Protein AF-A0A453SET1-F1 (afdb_monomer_lite)

Organism: Aegilops tauschii subsp. strangulata (NCBI:txid200361)

Radius of gyration: 22.11 Å; chains: 1; bounding box: 52×30×49 Å

Foldseek 3Di:
DAPDPVRVVVVVVVVQVVCCVPPNDDDDPVVVVVCVQVVDPVSVVVVVVVVVVVQVVQLVVLVVVQVVCVVVVPPDHSVQSNVDDDNKGARCDALVRQVCCCPPVVDHDPSRRIDD

Secondary structure (DSSP, 8-state):
--SSHHHHHHHHHHHHHHHHHHHSS--HHHHHHHHHHHHSHHHHHHHHHHHHHHHHHHHHHHHHHHHHHHHTT--S--HHHHH--SS-EE----HHHHHHHHHHH-----TTSEE-

pLDDT: mean 95.2, std 3.94, range [64.88, 98.62]

Structure (mmCIF, N/CA/C/O backbone):
data_AF-A0A453SET1-F1
#
_entry.id   AF-A0A453SET1-F1
#
loop_
_atom_site.group_PDB
_atom_site.id
_atom_site.type_symbol
_atom_site.label_atom_id
_atom_site.label_alt_id
_atom_site.label_comp_id
_atom_site.label_asym_id
_atom_site.label_entity_id
_atom_site.label_seq_id
_atom_site.pdbx_PDB_ins_code
_atom_site.Cartn_x
_atom_site.Cartn_y
_atom_site.Cartn_z
_atom_site.occupancy
_atom_site.B_iso_or_equiv
_atom_site.auth_seq_id
_atom_site.auth_comp_id
_atom_site.auth_asym_id
_atom_site.auth_atom_id
_atom_site.pdbx_PDB_model_num
ATOM 1 N N . LEU A 1 1 ? 14.044 14.783 -14.503 1.00 64.88 1 LEU A N 1
ATOM 2 C CA . LEU A 1 1 ? 15.129 14.021 -13.832 1.00 64.88 1 LEU A CA 1
ATOM 3 C C . LEU A 1 1 ? 16.405 14.044 -14.676 1.00 64.88 1 LEU A C 1
ATOM 5 O O . LEU A 1 1 ? 17.475 14.115 -14.095 1.00 64.88 1 LEU A O 1
ATOM 9 N N . CYS A 1 2 ? 16.298 14.028 -16.010 1.00 88.12 2 CYS A N 1
ATOM 10 C CA . CYS A 1 2 ? 17.379 14.408 -16.925 1.00 88.12 2 CYS A CA 1
ATOM 11 C C . CYS A 1 2 ? 16.840 15.466 -17.898 1.00 88.12 2 CYS A C 1
ATOM 13 O O . CYS A 1 2 ? 15.654 15.397 -18.236 1.00 88.12 2 CYS A O 1
ATOM 15 N N . ASP A 1 3 ? 17.685 16.413 -18.292 1.00 91.25 3 ASP A N 1
ATOM 16 C CA . ASP A 1 3 ? 17.333 17.574 -19.117 1.00 91.25 3 ASP A CA 1
ATOM 17 C C . ASP A 1 3 ? 17.493 17.280 -20.619 1.00 91.25 3 ASP A C 1
ATOM 19 O O . ASP A 1 3 ? 16.799 17.875 -21.441 1.00 91.25 3 ASP A O 1
ATOM 23 N N . ASP A 1 4 ? 18.334 16.301 -20.977 1.00 94.12 4 ASP A N 1
ATOM 24 C CA . ASP A 1 4 ? 18.525 15.829 -22.351 1.00 94.12 4 ASP A CA 1
ATOM 25 C C . ASP A 1 4 ? 18.890 14.327 -22.438 1.00 94.12 4 ASP A C 1
ATOM 27 O O . ASP A 1 4 ? 19.072 13.625 -21.433 1.00 94.12 4 ASP A O 1
ATOM 31 N N . GLU A 1 5 ? 18.963 13.813 -23.670 1.00 93.62 5 GLU A N 1
ATOM 32 C CA . GLU A 1 5 ? 19.273 12.409 -23.969 1.00 93.62 5 GLU A CA 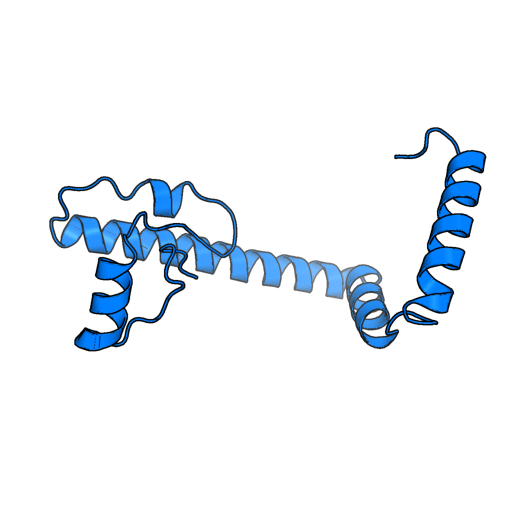1
ATOM 33 C C . GLU A 1 5 ? 20.703 12.013 -23.564 1.00 93.62 5 GLU A C 1
ATOM 35 O O . GLU A 1 5 ? 20.920 10.901 -23.076 1.00 93.62 5 GLU A O 1
ATOM 40 N N . ILE A 1 6 ? 21.673 12.925 -23.696 1.00 94.75 6 ILE A N 1
ATOM 41 C CA . ILE A 1 6 ? 23.075 12.684 -23.324 1.00 94.75 6 ILE A CA 1
ATOM 42 C C . ILE A 1 6 ? 23.153 12.442 -21.818 1.00 94.75 6 ILE A C 1
ATOM 44 O O . ILE A 1 6 ? 23.751 1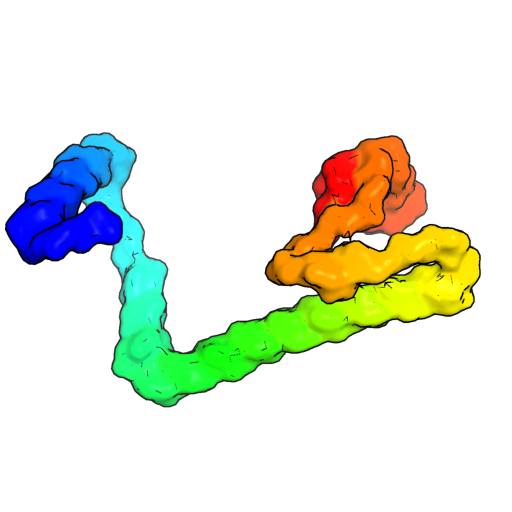1.463 -21.356 1.00 94.75 6 ILE A O 1
ATOM 48 N N . GLN A 1 7 ? 22.481 13.291 -21.047 1.00 94.50 7 GLN A N 1
ATOM 49 C CA . GLN A 1 7 ? 22.385 13.163 -19.605 1.00 94.50 7 GLN A CA 1
ATOM 50 C C . GLN A 1 7 ? 21.648 11.878 -19.205 1.00 94.50 7 GLN A C 1
ATOM 52 O O . GLN A 1 7 ? 22.084 11.194 -18.278 1.00 94.50 7 GLN A O 1
ATOM 57 N N . ALA A 1 8 ? 20.583 11.491 -19.913 1.00 95.75 8 ALA A N 1
ATOM 58 C CA . ALA A 1 8 ? 19.866 10.243 -19.640 1.00 95.75 8 ALA A CA 1
ATOM 59 C C . ALA A 1 8 ? 20.747 8.997 -19.850 1.00 95.75 8 ALA A C 1
ATOM 61 O O . ALA A 1 8 ? 20.748 8.087 -19.013 1.00 95.75 8 ALA A O 1
ATOM 62 N N . VAL A 1 9 ? 21.539 8.959 -20.928 1.00 95.81 9 VAL A N 1
ATOM 63 C CA . VAL A 1 9 ? 22.496 7.872 -21.195 1.00 95.81 9 VAL A CA 1
ATOM 64 C C . VAL A 1 9 ? 23.581 7.824 -20.118 1.00 95.81 9 VAL A C 1
ATOM 66 O O . VAL A 1 9 ? 23.874 6.745 -19.591 1.00 95.81 9 VAL A O 1
ATOM 69 N N . ALA A 1 10 ? 24.134 8.980 -19.740 1.00 94.75 10 ALA A N 1
ATOM 70 C CA . ALA A 1 10 ? 25.152 9.071 -18.697 1.00 94.75 10 ALA A CA 1
ATOM 71 C C . ALA A 1 10 ? 24.628 8.550 -17.347 1.00 94.75 10 ALA A C 1
ATOM 73 O O . ALA A 1 10 ? 25.256 7.686 -16.730 1.00 94.75 10 ALA A O 1
ATOM 74 N N . VAL A 1 11 ? 23.441 8.998 -16.921 1.00 95.94 11 VAL A N 1
ATOM 75 C CA . VAL A 1 11 ? 22.799 8.545 -15.677 1.00 95.94 11 VAL A CA 1
ATOM 76 C C . VAL A 1 11 ? 22.506 7.044 -15.721 1.00 95.94 11 VAL A C 1
ATOM 78 O O . VAL A 1 11 ? 22.796 6.334 -14.757 1.00 95.94 11 VAL A O 1
ATOM 81 N N . LYS A 1 12 ? 22.000 6.520 -16.846 1.00 94.62 12 LYS A N 1
ATOM 82 C CA . LYS A 1 12 ? 21.737 5.082 -17.010 1.00 94.62 12 LYS A CA 1
ATOM 83 C C . LYS A 1 12 ? 23.004 4.242 -16.829 1.00 94.62 12 LYS A C 1
ATOM 85 O O . LYS A 1 12 ? 22.953 3.232 -16.129 1.00 94.62 12 LYS A O 1
ATOM 90 N N . SER A 1 13 ? 24.130 4.664 -17.409 1.00 95.38 13 SER A N 1
ATOM 91 C CA . SER A 1 13 ? 25.416 3.974 -17.242 1.00 95.38 13 SER A CA 1
ATOM 92 C C . SER A 1 13 ? 25.840 3.923 -15.773 1.00 95.38 13 SER A C 1
ATOM 94 O O . SER A 1 13 ? 26.234 2.866 -15.283 1.00 95.38 13 SER A O 1
ATOM 96 N N . GLN A 1 14 ? 25.721 5.038 -15.046 1.00 96.38 14 GLN A N 1
ATOM 97 C CA . GLN A 1 14 ? 26.068 5.086 -13.621 1.00 96.38 14 GLN A CA 1
ATOM 98 C C . GLN A 1 14 ? 25.176 4.155 -12.786 1.00 96.38 14 GLN A C 1
ATOM 100 O O . GLN A 1 14 ? 25.673 3.390 -11.962 1.00 96.38 14 GLN A O 1
ATOM 105 N N . LEU A 1 15 ? 23.867 4.128 -13.055 1.00 95.75 15 LEU A N 1
ATOM 106 C CA . LEU A 1 15 ? 22.944 3.207 -12.383 1.00 95.75 15 LEU A CA 1
ATOM 107 C C . LEU A 1 15 ? 23.294 1.735 -12.648 1.00 95.75 15 LEU A C 1
ATOM 109 O O . LEU A 1 15 ? 23.246 0.918 -11.728 1.00 95.75 15 LEU A O 1
ATOM 113 N N . GLN A 1 16 ? 23.685 1.388 -13.878 1.00 94.75 16 GLN A N 1
ATOM 114 C CA . GLN A 1 16 ? 24.123 0.031 -14.223 1.00 94.75 16 GLN A CA 1
ATOM 115 C C . GLN A 1 16 ? 25.428 -0.355 -13.513 1.00 94.75 16 GLN A C 1
ATOM 117 O O . GLN A 1 16 ? 25.544 -1.482 -13.025 1.00 94.75 16 GLN A O 1
ATOM 122 N N . GLN A 1 17 ? 26.384 0.574 -13.406 1.00 96.19 17 GLN A N 1
ATOM 123 C CA . GLN A 1 17 ? 27.632 0.357 -12.670 1.00 96.19 17 GLN A CA 1
ATOM 124 C C . GLN A 1 17 ? 27.392 0.126 -11.175 1.00 96.19 17 GLN A C 1
ATOM 126 O O . GLN A 1 17 ? 28.080 -0.703 -10.590 1.00 96.19 17 GLN A O 1
ATOM 131 N N . ILE A 1 18 ? 26.399 0.789 -10.573 1.00 96.88 18 ILE A N 1
ATOM 132 C CA . ILE A 1 18 ? 26.007 0.579 -9.169 1.00 96.88 18 ILE A CA 1
ATOM 133 C C . ILE A 1 18 ? 25.264 -0.756 -8.993 1.00 96.88 18 ILE A C 1
ATOM 135 O O . ILE A 1 18 ? 25.532 -1.503 -8.054 1.00 96.88 18 ILE A O 1
ATOM 139 N N . ALA A 1 19 ? 24.348 -1.099 -9.902 1.00 95.50 19 ALA A N 1
ATOM 140 C CA . ALA A 1 19 ? 23.577 -2.345 -9.851 1.00 95.50 19 ALA A CA 1
ATOM 141 C C . ALA A 1 19 ? 24.459 -3.605 -9.915 1.00 95.50 19 ALA A C 1
ATOM 143 O O . ALA A 1 19 ? 24.206 -4.590 -9.215 1.00 95.50 19 ALA A O 1
ATOM 144 N N . ARG A 1 20 ? 25.511 -3.565 -10.740 1.00 96.50 20 ARG A N 1
ATOM 145 C CA . ARG A 1 20 ? 26.374 -4.715 -11.029 1.00 96.50 20 ARG A CA 1
ATOM 146 C C . ARG A 1 20 ? 27.038 -5.334 -9.784 1.00 96.50 20 ARG A C 1
ATOM 148 O O . ARG A 1 20 ? 26.905 -6.546 -9.626 1.00 96.50 20 ARG A O 1
ATOM 155 N N . PRO A 1 21 ? 27.718 -4.584 -8.897 1.00 96.81 21 PRO A N 1
ATOM 156 C CA . PRO A 1 21 ? 28.276 -5.142 -7.668 1.00 96.81 21 PRO A CA 1
ATOM 157 C C . PRO A 1 21 ? 27.219 -5.433 -6.593 1.00 96.81 21 PRO A C 1
ATOM 159 O O . PRO A 1 21 ? 27.463 -6.283 -5.746 1.00 96.81 21 PRO A O 1
ATOM 162 N N . MET A 1 22 ? 26.057 -4.766 -6.606 1.00 96.88 22 MET A N 1
ATOM 163 C CA . MET A 1 22 ? 25.031 -4.971 -5.572 1.00 96.88 22 MET A CA 1
ATOM 164 C C . MET A 1 22 ? 24.248 -6.271 -5.757 1.00 96.88 22 MET A C 1
ATOM 166 O O . MET A 1 22 ? 24.002 -6.989 -4.793 1.00 96.88 22 MET A O 1
ATOM 170 N N . TYR A 1 23 ? 23.809 -6.552 -6.985 1.00 95.50 23 TYR A N 1
ATOM 171 C CA . TYR A 1 23 ? 22.946 -7.704 -7.267 1.00 95.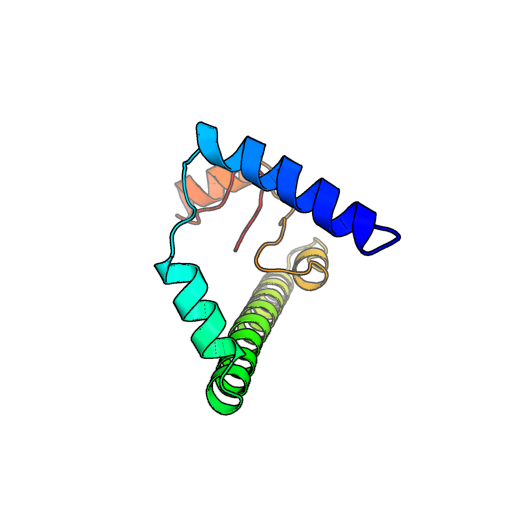50 23 TYR A CA 1
ATOM 172 C C . TYR A 1 23 ? 23.162 -8.312 -8.657 1.00 95.50 23 TYR A C 1
ATOM 174 O O . TYR A 1 23 ? 22.413 -9.196 -9.064 1.00 95.50 23 TYR A O 1
ATOM 182 N N . SER A 1 24 ? 24.196 -7.882 -9.388 1.00 94.06 24 SER A N 1
ATOM 183 C CA . SER A 1 24 ? 24.529 -8.324 -10.748 1.00 94.06 24 SER A CA 1
ATOM 184 C C . SER A 1 24 ? 23.463 -7.994 -11.794 1.00 94.06 24 SER A C 1
ATOM 186 O O . SER A 1 24 ? 23.676 -7.090 -12.602 1.00 94.06 24 SER A O 1
ATOM 188 N N . ASN A 1 25 ? 22.328 -8.695 -11.785 1.00 91.31 25 ASN A N 1
ATOM 189 C CA . ASN A 1 25 ? 21.206 -8.480 -12.694 1.00 91.31 25 ASN A CA 1
ATOM 190 C C . ASN A 1 25 ? 19.882 -8.533 -11.917 1.00 91.31 25 ASN A C 1
ATOM 192 O O . ASN A 1 25 ? 19.750 -9.337 -10.992 1.00 91.31 25 ASN A O 1
ATOM 196 N N . PRO A 1 26 ? 18.887 -7.711 -12.283 1.00 93.56 26 PRO A N 1
ATOM 197 C CA . PRO A 1 26 ? 17.590 -7.731 -11.619 1.00 93.56 26 PRO A CA 1
ATOM 198 C C . PRO A 1 26 ? 16.803 -9.021 -11.936 1.00 93.56 26 PRO A C 1
ATOM 200 O O . PRO A 1 26 ? 17.000 -9.619 -12.998 1.00 93.56 26 PRO A O 1
ATOM 203 N N . PRO A 1 27 ? 15.863 -9.440 -11.065 1.00 94.88 27 PRO A N 1
ATOM 204 C CA . PRO A 1 27 ? 14.968 -10.562 -11.342 1.00 94.88 27 PRO A CA 1
ATOM 205 C C . PRO A 1 27 ? 14.117 -10.335 -12.602 1.00 94.88 27 PRO A C 1
ATOM 207 O O . PRO A 1 27 ? 13.391 -9.348 -12.708 1.00 94.88 27 PRO A O 1
ATOM 210 N N . LEU A 1 28 ? 14.164 -11.282 -13.544 1.00 95.50 28 LEU A N 1
ATOM 211 C CA . LEU A 1 28 ? 13.502 -11.152 -14.848 1.00 95.50 28 LEU A CA 1
ATOM 212 C C . LEU A 1 28 ? 11.982 -11.363 -14.783 1.00 95.50 28 LEU A C 1
ATOM 214 O O . LEU A 1 28 ? 11.219 -10.654 -15.433 1.00 95.50 28 LEU A O 1
ATOM 218 N N . HIS A 1 29 ? 11.532 -12.352 -14.011 1.00 97.50 29 HIS A N 1
ATOM 219 C CA . HIS A 1 29 ? 10.166 -12.866 -14.124 1.00 97.50 29 HIS A CA 1
ATOM 220 C C . HIS A 1 29 ? 9.090 -11.814 -13.808 1.00 97.50 29 HIS A C 1
ATOM 222 O O . HIS A 1 29 ? 8.128 -11.672 -14.557 1.00 97.50 29 HIS A O 1
ATOM 228 N N . GLY A 1 30 ? 9.282 -11.012 -12.754 1.00 97.31 30 GLY A N 1
ATOM 229 C CA . GLY A 1 30 ? 8.345 -9.938 -12.407 1.00 97.31 30 GLY A CA 1
ATOM 230 C C . GLY A 1 30 ? 8.245 -8.862 -13.494 1.00 97.31 30 GLY A C 1
ATOM 231 O O . GLY A 1 30 ? 7.147 -8.416 -13.820 1.00 97.31 30 GLY A O 1
ATOM 232 N N . ALA A 1 31 ? 9.375 -8.498 -14.110 1.00 97.12 31 ALA A N 1
ATOM 233 C CA . ALA A 1 31 ? 9.395 -7.549 -15.220 1.00 97.12 31 ALA A CA 1
ATOM 234 C C . ALA A 1 31 ? 8.653 -8.095 -16.450 1.00 97.12 31 ALA A C 1
ATOM 236 O O . ALA A 1 31 ? 7.916 -7.351 -17.096 1.00 97.12 31 ALA A O 1
ATOM 237 N N . LEU A 1 32 ? 8.783 -9.395 -16.738 1.00 97.94 32 LEU A N 1
ATOM 238 C CA . LEU A 1 32 ? 8.048 -10.044 -17.826 1.00 97.94 32 LEU A CA 1
ATOM 239 C C . LEU A 1 32 ? 6.537 -10.067 -17.580 1.00 97.94 32 LEU A C 1
ATOM 241 O O . LEU A 1 32 ? 5.783 -9.779 -18.507 1.00 97.94 32 LEU A O 1
ATOM 245 N N . ILE A 1 33 ? 6.085 -10.346 -16.352 1.00 98.25 33 ILE A N 1
ATOM 246 C CA . ILE A 1 33 ? 4.655 -10.296 -16.002 1.00 98.25 33 ILE A CA 1
ATOM 247 C C . ILE A 1 33 ? 4.100 -8.895 -16.272 1.00 98.25 33 ILE A C 1
ATOM 249 O O . ILE A 1 33 ? 3.109 -8.747 -16.986 1.00 98.25 33 ILE A O 1
ATOM 253 N N . VAL A 1 34 ? 4.769 -7.860 -15.755 1.00 98.06 34 VAL A N 1
ATOM 254 C CA . VAL A 1 34 ? 4.343 -6.467 -15.948 1.00 98.06 34 VAL A CA 1
ATOM 255 C C . VAL A 1 34 ? 4.358 -6.089 -17.430 1.00 98.06 34 VAL A C 1
ATOM 257 O O . VAL A 1 34 ? 3.383 -5.527 -17.920 1.00 98.06 34 VAL A O 1
ATOM 260 N N . SER A 1 35 ? 5.416 -6.438 -18.167 1.00 98.00 35 SER A N 1
ATOM 261 C CA . SER A 1 35 ? 5.508 -6.175 -19.609 1.00 98.00 35 SER A CA 1
ATOM 262 C C . SER A 1 35 ? 4.404 -6.877 -20.400 1.00 98.00 35 SER A C 1
ATOM 264 O O . SER A 1 35 ? 3.875 -6.292 -21.339 1.00 98.00 35 SER A O 1
ATOM 266 N N . THR A 1 36 ? 4.041 -8.105 -20.024 1.00 98.25 36 THR A N 1
ATOM 267 C CA . THR A 1 36 ? 2.973 -8.871 -20.684 1.00 98.25 36 THR A CA 1
ATOM 268 C C . THR A 1 36 ? 1.618 -8.212 -20.442 1.00 98.25 36 THR A C 1
ATOM 270 O O . THR A 1 36 ? 0.877 -7.960 -21.385 1.00 98.25 36 THR A O 1
ATOM 273 N N . ILE A 1 37 ? 1.321 -7.858 -19.187 1.00 98.44 37 ILE A N 1
ATOM 274 C CA . ILE A 1 37 ? 0.058 -7.208 -18.814 1.00 98.44 37 ILE A CA 1
ATOM 275 C C . ILE A 1 37 ? -0.074 -5.830 -19.466 1.00 98.44 37 ILE A C 1
ATOM 277 O O . ILE A 1 37 ? -1.139 -5.490 -19.965 1.00 98.44 37 ILE A O 1
ATOM 281 N N . LEU A 1 38 ? 0.984 -5.015 -19.447 1.00 98.00 38 LEU A N 1
ATOM 282 C CA . LEU A 1 38 ? 0.925 -3.639 -19.948 1.00 98.00 38 LEU A CA 1
ATOM 283 C C . LEU A 1 38 ? 1.082 -3.533 -21.471 1.00 98.00 38 LEU A C 1
ATOM 285 O O . LEU A 1 38 ? 0.653 -2.526 -22.038 1.00 98.00 38 LEU A O 1
ATOM 289 N N . GLY A 1 39 ? 1.704 -4.530 -22.108 1.00 98.06 39 GLY A N 1
ATOM 290 C CA . GLY A 1 39 ? 1.908 -4.597 -23.556 1.00 98.06 39 GLY A CA 1
ATOM 291 C C . GLY A 1 39 ? 0.685 -5.084 -24.336 1.00 98.06 39 GLY A C 1
ATOM 292 O O . GLY A 1 39 ? 0.534 -4.727 -25.501 1.00 98.06 39 GLY A O 1
ATOM 293 N N . ASP A 1 40 ? -0.206 -5.847 -23.701 1.00 98.44 40 ASP A N 1
ATOM 294 C CA . ASP A 1 40 ? -1.465 -6.298 -24.294 1.00 98.44 40 ASP A CA 1
ATOM 295 C C . ASP A 1 40 ? -2.633 -5.381 -23.856 1.00 98.44 40 ASP A C 1
ATOM 297 O O . ASP A 1 40 ? -2.900 -5.250 -22.656 1.00 98.44 40 ASP A O 1
ATOM 301 N N . PRO A 1 41 ? -3.366 -4.736 -24.790 1.00 98.38 41 PRO A N 1
ATOM 302 C CA . PRO A 1 41 ? -4.467 -3.833 -24.445 1.00 98.38 41 PRO A CA 1
ATOM 303 C C . PRO A 1 41 ? -5.606 -4.480 -23.641 1.00 98.38 41 PRO A C 1
ATOM 305 O O . PRO A 1 41 ? -6.191 -3.822 -22.775 1.00 98.38 41 PRO A O 1
ATOM 308 N N . ALA A 1 42 ? -5.927 -5.750 -23.903 1.00 98.44 42 ALA A N 1
ATOM 309 C CA . ALA A 1 42 ? -6.986 -6.468 -23.204 1.00 98.44 42 ALA A CA 1
ATOM 310 C C . ALA A 1 42 ? -6.555 -6.815 -21.771 1.00 98.44 42 ALA A C 1
ATOM 312 O O . ALA A 1 42 ? -7.307 -6.552 -20.827 1.00 98.44 42 ALA A O 1
ATOM 313 N N . LEU A 1 43 ? -5.326 -7.313 -21.587 1.00 98.56 43 LEU A N 1
ATOM 314 C CA . LEU A 1 43 ? -4.773 -7.590 -20.255 1.00 98.56 43 LEU A CA 1
ATOM 315 C C . LEU A 1 43 ? -4.623 -6.313 -19.428 1.00 98.56 43 LEU A C 1
ATOM 317 O O . LEU A 1 43 ? -4.992 -6.294 -18.253 1.00 98.56 43 LEU A O 1
ATOM 321 N N . LYS A 1 44 ? -4.160 -5.220 -20.039 1.00 98.62 44 LYS A N 1
ATOM 322 C CA . LYS A 1 44 ? -4.054 -3.920 -19.371 1.00 98.62 44 LYS A CA 1
ATOM 323 C C . LYS A 1 44 ? -5.416 -3.422 -18.898 1.00 98.62 44 LYS A C 1
ATOM 325 O O . LYS A 1 44 ? -5.535 -2.945 -17.769 1.00 98.62 44 LYS A O 1
ATOM 330 N N . SER A 1 45 ? -6.446 -3.534 -19.740 1.00 98.56 45 SER A N 1
ATOM 331 C CA . SER A 1 45 ? -7.810 -3.141 -19.373 1.00 98.56 45 SER A CA 1
ATOM 332 C C . SER A 1 45 ? -8.353 -3.981 -18.216 1.00 98.56 45 SER A C 1
ATOM 334 O O . SER A 1 45 ? -8.987 -3.437 -17.310 1.00 98.56 45 SER A O 1
ATOM 336 N N . LEU A 1 46 ? -8.103 -5.294 -18.226 1.00 98.50 46 LEU A N 1
ATOM 337 C CA . LEU A 1 46 ? -8.488 -6.185 -17.133 1.00 98.50 46 LEU A CA 1
ATOM 338 C C . LEU A 1 46 ? -7.775 -5.800 -15.831 1.00 98.50 46 LEU A C 1
ATOM 340 O O . LEU A 1 46 ? -8.434 -5.583 -14.816 1.00 98.50 46 LEU A O 1
ATOM 344 N N . TRP A 1 47 ? -6.456 -5.617 -15.880 1.00 98.50 47 TRP A N 1
ATOM 345 C CA . TRP A 1 47 ? -5.653 -5.224 -14.724 1.00 98.50 47 TRP A CA 1
ATOM 346 C C . TRP A 1 47 ? -6.124 -3.898 -14.112 1.00 98.50 47 TRP A C 1
ATOM 348 O O . TRP A 1 47 ? -6.303 -3.805 -12.899 1.00 98.50 47 TRP A O 1
ATOM 358 N N . LEU A 1 48 ? -6.412 -2.879 -14.931 1.00 98.38 48 LEU A N 1
ATOM 359 C CA . LEU A 1 48 ? -6.947 -1.601 -14.443 1.00 98.38 48 LEU A CA 1
ATOM 360 C C . LEU A 1 48 ? -8.303 -1.768 -13.744 1.00 98.38 48 LEU A C 1
ATOM 362 O O . LEU A 1 48 ? -8.545 -1.142 -12.708 1.00 98.38 48 LEU A O 1
ATOM 366 N N . LYS A 1 49 ? -9.180 -2.627 -14.278 1.00 98.56 49 LYS A N 1
ATOM 367 C CA . LYS A 1 49 ? -10.471 -2.947 -13.655 1.00 98.56 49 LYS A CA 1
ATOM 368 C C . LYS A 1 49 ? -10.282 -3.631 -12.300 1.00 98.56 49 LYS A C 1
ATOM 370 O O . LYS A 1 49 ? -10.961 -3.269 -11.342 1.00 98.56 49 LYS A O 1
ATOM 375 N N . GLU A 1 50 ? -9.363 -4.585 -12.201 1.00 98.31 50 GLU A N 1
ATOM 376 C CA . GLU A 1 50 ? -9.068 -5.294 -10.950 1.00 98.31 50 GLU A CA 1
ATOM 377 C C . GLU A 1 50 ? -8.454 -4.367 -9.897 1.00 98.31 50 GLU A C 1
ATOM 379 O O . GLU A 1 50 ? -8.894 -4.362 -8.745 1.00 98.31 50 GLU A O 1
ATOM 384 N N . VAL A 1 51 ? -7.499 -3.517 -10.293 1.00 97.88 51 VAL A N 1
ATOM 385 C CA . VAL A 1 51 ? -6.908 -2.497 -9.413 1.00 97.88 51 VAL A CA 1
ATOM 386 C C . VAL A 1 51 ? -7.979 -1.542 -8.895 1.00 97.88 51 VAL A C 1
ATOM 388 O O . VAL A 1 51 ? -8.024 -1.268 -7.693 1.00 97.88 51 VAL A O 1
ATOM 391 N N . LYS A 1 52 ? -8.889 -1.089 -9.767 1.00 97.69 52 LYS A N 1
ATOM 392 C CA . LYS A 1 52 ? -10.029 -0.268 -9.355 1.00 97.69 52 LYS A CA 1
ATOM 393 C C . LYS A 1 52 ? -10.938 -1.010 -8.373 1.00 97.69 52 LYS A C 1
ATOM 395 O O . LYS A 1 52 ? -11.285 -0.444 -7.343 1.00 97.69 52 LYS A O 1
ATOM 400 N N . GLY A 1 53 ? -11.268 -2.274 -8.635 1.00 98.19 53 GLY A N 1
ATOM 401 C CA . GLY A 1 53 ? -12.080 -3.087 -7.726 1.00 98.19 53 GLY A CA 1
ATOM 402 C C . GLY A 1 53 ? -11.449 -3.240 -6.337 1.00 98.19 53 GLY A C 1
ATOM 403 O O . GLY A 1 53 ? -12.135 -3.117 -5.321 1.00 98.19 53 GLY A O 1
ATOM 404 N N . MET A 1 54 ? -10.128 -3.438 -6.269 1.00 97.69 54 MET A N 1
ATOM 405 C CA . MET A 1 54 ? -9.400 -3.471 -4.997 1.00 97.69 54 MET A CA 1
ATOM 406 C C . MET A 1 54 ? -9.458 -2.126 -4.260 1.00 97.69 54 MET A C 1
ATOM 408 O O . MET A 1 54 ? -9.676 -2.113 -3.047 1.00 97.69 54 MET A O 1
ATOM 412 N N . ALA A 1 55 ? -9.293 -1.010 -4.977 1.00 96.50 55 ALA A N 1
ATOM 413 C CA . ALA A 1 55 ? -9.372 0.332 -4.403 1.00 96.50 55 ALA A CA 1
ATOM 414 C C . ALA A 1 55 ? -10.783 0.656 -3.885 1.00 96.50 55 ALA A C 1
ATOM 416 O O . ALA A 1 55 ? -10.933 1.086 -2.741 1.00 96.50 55 ALA A O 1
ATOM 417 N N . ASP A 1 56 ? -11.816 0.372 -4.680 1.00 96.88 56 ASP A N 1
ATOM 418 C CA . ASP A 1 56 ? -13.216 0.605 -4.317 1.00 96.88 56 ASP A CA 1
ATOM 419 C C . ASP A 1 56 ? -13.602 -0.221 -3.070 1.00 96.88 56 ASP A C 1
ATOM 421 O O . ASP A 1 56 ? -14.274 0.286 -2.168 1.00 96.88 56 ASP A O 1
ATOM 425 N N . ARG A 1 57 ? -13.096 -1.462 -2.941 1.00 97.25 57 ARG A N 1
ATOM 426 C CA . ARG A 1 57 ? -13.286 -2.286 -1.732 1.00 97.25 57 ARG A CA 1
ATOM 427 C C . ARG A 1 57 ? -12.656 -1.653 -0.489 1.00 97.25 57 ARG A C 1
ATOM 429 O O . ARG A 1 57 ? -13.287 -1.646 0.565 1.00 97.25 57 ARG A O 1
ATOM 436 N N . ILE A 1 58 ? -11.432 -1.129 -0.595 1.00 95.81 58 ILE A N 1
ATOM 437 C CA . ILE A 1 58 ? -10.748 -0.449 0.521 1.00 95.81 58 ILE A CA 1
ATOM 438 C C . ILE A 1 58 ? -11.551 0.781 0.962 1.00 95.81 58 ILE A C 1
ATOM 440 O O . ILE A 1 58 ? -11.793 0.962 2.154 1.00 95.81 58 ILE A O 1
ATOM 444 N N . ILE A 1 59 ? -12.019 1.593 0.011 1.00 95.50 59 ILE A N 1
ATOM 445 C CA . ILE A 1 59 ? -12.862 2.765 0.290 1.00 95.50 59 ILE A CA 1
ATOM 446 C C . ILE A 1 59 ? -14.157 2.342 1.001 1.00 95.50 59 ILE A C 1
ATOM 448 O O . ILE A 1 59 ? -14.536 2.945 2.007 1.00 95.50 59 ILE A O 1
ATOM 452 N N . GLY A 1 60 ? -14.799 1.268 0.532 1.00 96.38 60 GLY A N 1
ATOM 453 C CA . GLY A 1 60 ? -15.994 0.707 1.161 1.00 96.38 60 GLY A CA 1
ATOM 454 C C . GLY A 1 60 ? -15.765 0.276 2.613 1.00 96.38 60 GLY A C 1
ATOM 455 O O . GLY A 1 60 ? -16.562 0.619 3.484 1.00 96.38 60 GLY A O 1
ATOM 456 N N . MET A 1 61 ? -14.655 -0.411 2.902 1.00 96.19 61 MET A N 1
ATOM 4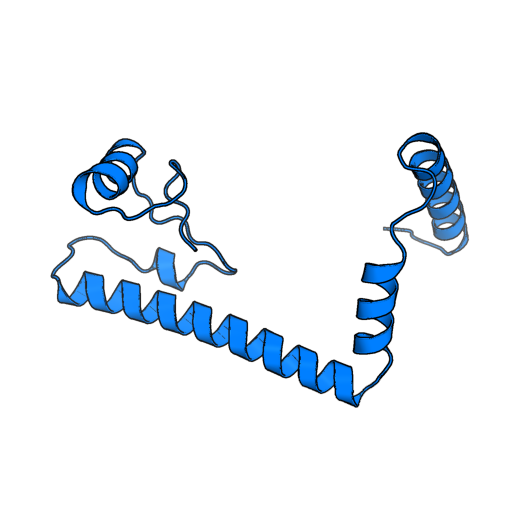57 C CA . MET A 1 61 ? -14.313 -0.837 4.269 1.00 96.19 61 MET A CA 1
ATOM 458 C C . MET A 1 61 ? -14.032 0.342 5.203 1.00 96.19 61 MET A C 1
ATOM 460 O O . MET A 1 61 ? -14.480 0.332 6.348 1.00 96.19 61 MET A O 1
ATOM 464 N N . ARG A 1 62 ? -13.366 1.395 4.714 1.00 95.62 62 ARG A N 1
ATOM 465 C CA . ARG A 1 62 ? -13.136 2.627 5.489 1.00 95.62 62 ARG A CA 1
ATOM 466 C C . ARG A 1 62 ? -14.444 3.304 5.883 1.00 95.62 62 ARG A C 1
ATOM 468 O O . ARG A 1 62 ? -14.609 3.695 7.036 1.00 95.62 62 ARG A O 1
ATOM 475 N N . LYS A 1 63 ? -15.376 3.410 4.932 1.00 95.81 63 LYS A N 1
ATOM 476 C CA . LYS A 1 63 ? -16.711 3.963 5.176 1.00 95.81 63 LYS A CA 1
ATOM 477 C C . LYS A 1 63 ? -17.482 3.118 6.192 1.00 95.81 63 LYS A C 1
ATOM 479 O O . LYS A 1 63 ? -17.992 3.666 7.162 1.00 95.81 63 LYS A O 1
ATOM 484 N N . ALA A 1 64 ? -17.491 1.795 6.020 1.00 96.62 64 ALA A N 1
ATOM 485 C CA . ALA A 1 64 ? -18.169 0.879 6.934 1.00 96.62 64 ALA A CA 1
ATOM 486 C C . ALA A 1 64 ? -17.621 0.962 8.371 1.00 96.62 64 ALA A C 1
ATOM 488 O O . ALA A 1 64 ? -18.401 0.969 9.323 1.00 96.62 64 ALA A O 1
ATOM 489 N N . LEU A 1 65 ? -16.297 1.066 8.537 1.00 95.06 65 LEU A N 1
ATOM 490 C CA . LEU A 1 65 ? -15.665 1.223 9.849 1.00 95.06 65 LEU A CA 1
ATOM 491 C C . LEU A 1 65 ? -16.072 2.543 10.516 1.00 95.06 65 LEU A C 1
ATOM 493 O O . LEU A 1 65 ? -16.520 2.524 11.661 1.00 95.06 65 LEU A O 1
ATOM 497 N N . LYS A 1 66 ? -15.966 3.667 9.794 1.00 94.94 66 LYS A N 1
ATOM 498 C CA . LYS A 1 66 ? -16.381 4.989 10.289 1.00 94.94 66 LYS A CA 1
ATOM 499 C C . LYS A 1 66 ? -17.846 4.976 10.737 1.00 94.94 66 LYS A C 1
ATOM 501 O O . LYS A 1 66 ? -18.136 5.300 11.884 1.00 94.94 66 LYS A O 1
ATOM 506 N N . GLU A 1 67 ? -18.749 4.527 9.867 1.00 96.25 67 GLU A N 1
ATOM 507 C CA . GLU A 1 67 ? -20.185 4.473 10.163 1.00 96.25 67 GLU A CA 1
ATOM 508 C C . GLU A 1 67 ? -20.504 3.563 11.354 1.00 96.25 67 GLU A C 1
ATOM 510 O O . GLU A 1 67 ? -21.414 3.850 12.127 1.00 96.25 67 GLU A O 1
ATOM 515 N N . SER A 1 68 ? -19.775 2.455 11.515 1.00 96.38 68 SER A N 1
ATOM 516 C CA . SER A 1 68 ? -19.974 1.544 12.647 1.00 96.38 68 SER A CA 1
ATOM 517 C C . SER A 1 68 ? -19.551 2.189 13.967 1.00 96.38 68 SER A C 1
ATOM 519 O O . SER A 1 68 ? -20.271 2.075 14.955 1.00 96.38 68 SER A O 1
ATOM 521 N N . LEU A 1 69 ? -18.425 2.908 13.985 1.00 94.81 69 LEU A N 1
ATOM 522 C CA . LEU A 1 69 ? -17.948 3.630 15.170 1.00 94.81 69 LEU A CA 1
ATOM 523 C C . LEU A 1 69 ? -18.895 4.773 15.562 1.00 94.81 69 LEU A C 1
ATOM 525 O O . LEU A 1 69 ? -19.183 4.949 16.746 1.00 94.81 69 LEU A O 1
ATOM 529 N N . GLU A 1 70 ? -19.423 5.503 14.580 1.00 94.38 70 GLU A N 1
ATOM 530 C CA . GLU A 1 70 ? -20.424 6.555 14.796 1.00 94.38 70 GLU A CA 1
ATOM 531 C C . GLU A 1 70 ? -21.736 5.980 15.352 1.00 94.38 70 GLU A C 1
ATOM 533 O O . GLU A 1 70 ? -22.269 6.494 16.335 1.00 94.38 70 GLU A O 1
ATOM 538 N N . LYS A 1 71 ? -22.227 4.861 14.798 1.00 96.56 71 LYS A N 1
ATOM 539 C CA . LYS A 1 71 ? -23.434 4.171 15.295 1.00 96.56 71 LYS A CA 1
ATOM 540 C C . LYS A 1 71 ? -23.276 3.624 16.712 1.00 96.56 71 LYS A C 1
ATOM 542 O O . LYS A 1 71 ? -24.252 3.586 17.453 1.00 96.56 71 LYS A O 1
ATOM 547 N N . LEU A 1 72 ? -22.067 3.211 17.094 1.00 96.38 72 LEU A N 1
ATOM 548 C CA . LEU A 1 72 ? -21.744 2.775 18.457 1.00 96.38 72 LEU A CA 1
ATOM 549 C C . LEU A 1 72 ? -21.596 3.948 19.444 1.00 96.38 72 LEU A C 1
ATOM 551 O O . LEU A 1 72 ? -21.308 3.720 20.617 1.00 96.38 72 LEU A O 1
ATOM 555 N N . GLY A 1 73 ? -21.802 5.190 18.995 1.00 94.44 73 GLY A N 1
ATOM 556 C CA . GLY A 1 73 ? -21.784 6.375 19.848 1.00 94.44 73 GLY A CA 1
ATOM 557 C C . GLY A 1 73 ? -20.379 6.862 20.191 1.00 94.44 73 GLY A C 1
ATOM 558 O O . GLY A 1 73 ? -20.185 7.470 21.243 1.00 94.44 73 GLY A O 1
ATOM 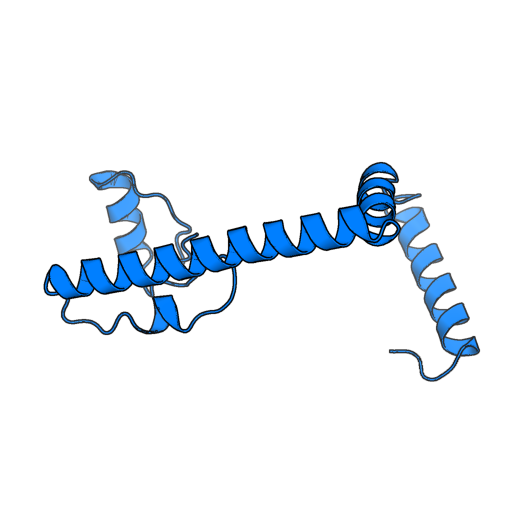559 N N . SER A 1 74 ? -19.381 6.586 19.342 1.00 92.19 74 SER A N 1
ATOM 560 C CA . SER A 1 74 ? -18.033 7.101 19.574 1.00 92.19 74 SER A CA 1
ATOM 561 C C . SER A 1 74 ? -18.033 8.640 19.590 1.00 92.19 74 SER A C 1
ATOM 563 O O . SER A 1 74 ? -18.521 9.250 18.640 1.00 92.19 74 SER A O 1
ATOM 565 N N . PRO A 1 75 ? -17.466 9.287 20.626 1.00 90.38 75 PRO A N 1
ATOM 566 C CA . PRO A 1 75 ? -17.470 10.747 20.749 1.00 90.38 75 PRO A CA 1
ATOM 567 C C . PRO A 1 75 ? -16.395 11.436 19.890 1.00 90.38 75 PRO A C 1
ATOM 569 O O . PRO A 1 75 ? -16.307 12.662 19.882 1.00 90.38 75 PRO A O 1
ATOM 572 N N . LEU A 1 76 ? -15.535 10.666 19.217 1.00 89.56 76 LEU A N 1
ATOM 573 C CA . LEU A 1 76 ? -14.417 11.175 18.424 1.00 89.56 76 LEU A CA 1
ATOM 574 C C . LEU A 1 76 ? -14.806 11.319 16.950 1.00 89.56 76 LEU A C 1
ATOM 576 O O . LEU A 1 76 ? -15.595 10.535 16.426 1.00 89.56 76 LEU A O 1
ATOM 580 N N . SER A 1 77 ? -14.184 12.278 16.259 1.00 91.00 77 SER A N 1
ATOM 581 C CA . SER A 1 77 ? -14.253 12.327 14.797 1.00 91.00 77 SER A CA 1
ATOM 582 C C . SER A 1 77 ? -13.408 11.206 14.195 1.00 91.00 77 SER A C 1
ATOM 584 O O . SER A 1 77 ? -12.228 11.064 14.517 1.00 91.00 77 SER A O 1
ATOM 586 N N . TRP A 1 78 ? -14.014 10.435 13.291 1.00 93.00 78 TRP A N 1
ATOM 587 C CA . TRP A 1 78 ? -13.369 9.347 12.548 1.00 93.00 78 TRP A CA 1
ATOM 588 C C . TRP A 1 78 ? -13.154 9.681 11.065 1.00 93.00 78 TRP A C 1
ATOM 590 O O . TRP A 1 78 ? -12.903 8.799 10.241 1.00 93.00 78 TRP A O 1
ATOM 600 N N . GLU A 1 79 ? -13.243 10.961 10.694 1.00 93.12 79 GLU A N 1
ATOM 601 C CA . GLU A 1 79 ? -13.062 11.431 9.313 1.00 93.12 79 GLU A CA 1
ATOM 602 C C . GLU A 1 79 ? -11.679 11.118 8.739 1.00 93.12 79 GLU A C 1
ATOM 604 O O . GLU A 1 79 ? -11.537 10.869 7.540 1.00 93.12 79 GLU A O 1
ATOM 609 N N . HIS A 1 80 ? -10.651 11.058 9.585 1.00 92.31 80 HIS A N 1
ATOM 610 C CA . HIS A 1 80 ? -9.300 10.690 9.172 1.00 92.31 80 HIS A CA 1
ATOM 611 C C . HIS A 1 80 ? -9.236 9.284 8.567 1.00 92.31 80 HIS A C 1
ATOM 613 O O . HIS A 1 80 ? -8.384 9.050 7.714 1.00 92.31 80 HIS A O 1
ATOM 619 N N . ILE A 1 81 ? -10.127 8.356 8.935 1.00 93.00 81 ILE A N 1
ATOM 620 C CA . ILE A 1 81 ? -10.166 7.007 8.342 1.00 93.00 81 ILE A CA 1
ATOM 621 C C . ILE A 1 81 ? -10.570 7.061 6.863 1.00 93.00 81 ILE A C 1
ATOM 623 O O . ILE A 1 81 ? -10.041 6.284 6.060 1.00 93.00 81 ILE A O 1
ATOM 627 N N . THR A 1 82 ? -11.481 7.969 6.500 1.00 94.00 82 THR A N 1
ATOM 628 C CA . THR A 1 82 ? -12.003 8.122 5.132 1.00 94.00 82 THR A CA 1
ATOM 629 C C . THR A 1 82 ? -11.210 9.112 4.283 1.00 94.00 82 THR A C 1
ATOM 631 O O . THR A 1 82 ? -11.163 8.945 3.070 1.00 94.00 82 THR A O 1
ATOM 634 N N . ASN A 1 83 ? -10.569 10.110 4.897 1.00 93.19 83 ASN A N 1
ATOM 635 C CA . ASN A 1 83 ? -9.822 11.149 4.176 1.00 93.19 83 ASN A CA 1
ATOM 636 C C . ASN A 1 83 ? -8.406 10.698 3.769 1.00 93.19 83 ASN A C 1
ATOM 638 O O . ASN A 1 83 ? -7.797 11.287 2.879 1.00 93.19 83 ASN A O 1
ATOM 642 N N . GLN A 1 84 ? -7.864 9.662 4.417 1.00 90.88 84 GLN A N 1
ATOM 643 C CA . GLN A 1 84 ? -6.554 9.100 4.080 1.00 90.88 84 GLN A CA 1
ATOM 644 C C . GLN A 1 84 ? -6.603 8.271 2.787 1.00 90.88 84 GLN A C 1
ATOM 646 O O . GLN A 1 84 ? -7.525 7.488 2.560 1.00 90.88 84 GLN A O 1
ATOM 651 N N . ILE A 1 85 ? -5.560 8.405 1.962 1.00 90.94 85 ILE A N 1
ATOM 652 C CA . ILE A 1 85 ? -5.428 7.721 0.670 1.00 90.94 85 ILE A CA 1
ATOM 653 C C . ILE A 1 85 ? -4.472 6.533 0.794 1.00 90.94 85 ILE A C 1
ATOM 655 O O . ILE A 1 85 ? -3.432 6.606 1.447 1.00 90.94 85 ILE A O 1
ATOM 659 N N . GLY A 1 86 ? -4.805 5.445 0.100 1.00 92.12 86 GLY A N 1
ATOM 660 C CA . GLY A 1 86 ? -3.977 4.250 -0.004 1.00 92.12 86 GLY A CA 1
ATOM 661 C C . GLY A 1 86 ? -4.514 3.078 0.812 1.00 92.12 86 GLY A C 1
ATOM 662 O O . GLY A 1 86 ? -5.647 3.080 1.297 1.00 92.12 86 GLY A O 1
ATOM 663 N N . MET A 1 87 ? -3.689 2.039 0.935 1.00 93.19 87 MET A N 1
ATOM 664 C CA . MET A 1 87 ? -4.085 0.786 1.582 1.00 93.19 87 MET A CA 1
ATOM 665 C C . MET A 1 87 ? -4.211 0.905 3.100 1.00 93.19 87 MET A C 1
ATOM 667 O O . MET A 1 87 ? -4.986 0.173 3.693 1.00 93.19 87 MET A O 1
ATOM 671 N N . PHE A 1 88 ? -3.469 1.816 3.724 1.00 93.31 88 PHE A N 1
ATOM 672 C CA . PHE A 1 88 ? -3.410 1.924 5.177 1.00 93.31 88 PHE A CA 1
ATOM 673 C C . PHE A 1 88 ? -4.065 3.209 5.671 1.00 93.31 88 PHE A C 1
ATOM 675 O O . PHE A 1 88 ? -4.090 4.205 4.950 1.00 93.31 88 PHE A O 1
ATOM 682 N N . CYS A 1 89 ? -4.585 3.220 6.894 1.00 92.88 89 CYS A N 1
ATOM 683 C CA . CYS A 1 89 ? -4.760 4.468 7.641 1.00 92.88 89 CYS A CA 1
ATOM 684 C C . CYS A 1 89 ? -4.128 4.374 9.014 1.00 92.88 89 CYS A C 1
ATOM 686 O O . CYS A 1 89 ? -4.027 3.303 9.606 1.00 92.88 89 CYS A O 1
ATOM 688 N N . TYR A 1 90 ? -3.759 5.536 9.527 1.00 93.31 90 TYR A N 1
ATOM 689 C CA . TYR A 1 90 ? -3.486 5.738 10.935 1.00 93.31 90 TYR A CA 1
ATOM 690 C C . TYR A 1 90 ? -4.799 5.992 11.660 1.00 93.31 90 TYR A C 1
ATOM 692 O O . TYR A 1 90 ? -5.525 6.918 11.303 1.00 93.31 90 TYR A O 1
ATOM 700 N N . SER A 1 91 ? -5.102 5.161 12.655 1.00 90.75 91 SER A N 1
ATOM 701 C CA . SER A 1 91 ? -6.290 5.289 13.503 1.00 90.75 91 SER A CA 1
ATOM 702 C C . SER A 1 91 ? -6.158 6.387 14.560 1.00 90.75 91 SER A C 1
ATOM 704 O O . SER A 1 91 ? -7.174 6.861 15.060 1.00 90.75 91 SER A O 1
ATOM 706 N N . GLY A 1 92 ? -4.926 6.788 14.893 1.00 91.06 92 GLY A N 1
ATOM 707 C CA . GLY A 1 92 ? -4.626 7.682 16.014 1.00 91.06 92 GLY A CA 1
ATOM 708 C C . GLY A 1 92 ? -4.547 6.974 17.371 1.00 91.06 92 GLY A C 1
ATOM 709 O O . GLY A 1 92 ? -4.375 7.641 18.385 1.00 91.06 92 GLY A O 1
ATOM 710 N N . MET A 1 93 ? -4.661 5.641 17.400 1.00 93.56 93 MET A N 1
ATOM 711 C CA . MET A 1 93 ? -4.562 4.872 18.639 1.00 93.56 93 MET A CA 1
ATOM 712 C C . MET A 1 93 ? -3.145 4.886 19.216 1.00 93.56 93 MET A C 1
ATOM 714 O O . MET A 1 93 ? -2.162 4.790 18.476 1.00 93.56 93 MET A O 1
ATOM 718 N N . THR A 1 94 ? -3.051 4.961 20.544 1.00 96.19 94 THR A N 1
ATOM 719 C CA . THR A 1 94 ? -1.774 4.846 21.255 1.00 96.19 94 THR A CA 1
ATOM 720 C C . THR A 1 94 ? -1.276 3.394 21.250 1.00 96.19 94 THR A C 1
ATOM 722 O O . THR A 1 94 ? -2.078 2.467 21.088 1.00 96.19 94 THR A O 1
ATOM 725 N N . PRO A 1 95 ? 0.031 3.162 21.460 1.00 97.38 95 PRO A N 1
ATOM 726 C CA . PRO A 1 95 ? 0.587 1.820 21.627 1.00 97.38 95 PRO A CA 1
ATOM 727 C C . PRO A 1 95 ? -0.186 0.951 22.627 1.00 97.38 95 PRO A C 1
ATOM 729 O O . PRO A 1 95 ? -0.478 -0.203 22.338 1.00 97.38 95 PRO A O 1
ATOM 732 N N . GLU A 1 96 ? -0.590 1.517 23.763 1.00 98.06 96 GLU A N 1
ATOM 733 C CA . GLU A 1 96 ? -1.296 0.812 24.838 1.00 98.06 96 GLU A CA 1
ATOM 734 C C . GLU A 1 96 ? -2.708 0.396 24.407 1.00 98.06 96 GLU A C 1
ATOM 736 O O . GLU A 1 96 ? -3.177 -0.690 24.748 1.00 98.06 96 GLU A O 1
ATOM 741 N N . GLN A 1 97 ? -3.386 1.234 23.615 1.00 96.25 97 GLN A N 1
ATOM 742 C CA . GLN A 1 97 ? -4.686 0.898 23.030 1.00 96.25 97 GLN A CA 1
ATOM 743 C C . GLN A 1 97 ? -4.556 -0.239 22.009 1.00 96.25 97 GLN A C 1
ATOM 745 O O . GLN A 1 97 ? -5.396 -1.138 21.985 1.00 96.25 97 GLN A O 1
ATOM 750 N N . VAL A 1 98 ? -3.492 -0.238 21.199 1.00 97.38 98 VAL A N 1
ATOM 751 C CA . VAL A 1 98 ? -3.201 -1.328 20.253 1.00 97.38 98 VAL A CA 1
ATOM 752 C C . VAL A 1 98 ? -2.871 -2.632 20.984 1.00 97.38 98 VAL A C 1
ATOM 754 O O . VAL A 1 98 ? -3.371 -3.694 20.605 1.00 97.38 98 VAL A O 1
ATOM 757 N N . ASP A 1 99 ? -2.073 -2.560 22.049 1.00 97.88 99 ASP A N 1
ATOM 758 C CA . ASP A 1 99 ? -1.718 -3.721 22.865 1.00 97.88 99 ASP A CA 1
ATOM 759 C C . ASP A 1 99 ? -2.979 -4.326 23.505 1.00 97.88 99 ASP A C 1
ATOM 761 O O . ASP A 1 99 ? -3.176 -5.542 23.475 1.00 97.88 99 ASP A O 1
ATOM 765 N N . ARG A 1 100 ? -3.899 -3.482 23.990 1.00 98.19 100 ARG A N 1
ATOM 766 C CA . ARG A 1 100 ? -5.205 -3.918 24.497 1.00 98.19 100 ARG A CA 1
ATOM 767 C C . ARG A 1 100 ? -6.038 -4.621 23.424 1.00 98.19 100 ARG A C 1
ATOM 769 O O . ARG A 1 10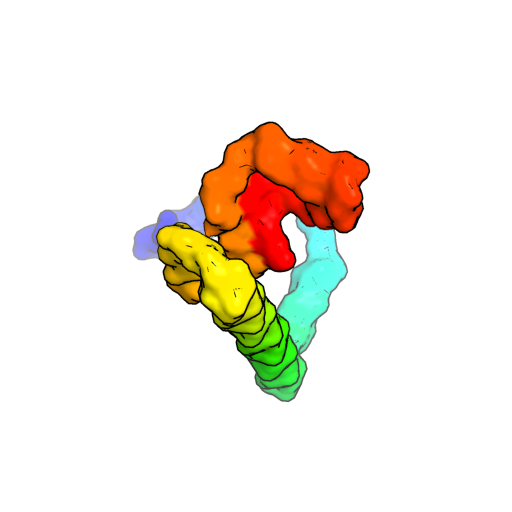0 ? -6.546 -5.713 23.667 1.00 98.19 100 ARG A O 1
ATOM 776 N N . LEU A 1 101 ? -6.156 -4.030 22.232 1.00 97.50 101 LEU A N 1
ATOM 777 C CA . LEU A 1 101 ? -6.868 -4.640 21.101 1.00 97.50 101 LEU A CA 1
ATOM 778 C C . LEU A 1 101 ? -6.290 -6.006 20.715 1.00 97.50 101 LEU A C 1
ATOM 780 O O . LEU A 1 101 ? -7.039 -6.924 20.385 1.00 97.50 101 LEU A O 1
ATOM 784 N N . THR A 1 102 ? -4.972 -6.157 20.812 1.00 97.62 102 THR A N 1
ATOM 785 C CA . THR A 1 102 ? -4.282 -7.414 20.516 1.00 97.62 102 THR A CA 1
ATOM 786 C C . THR A 1 102 ? -4.544 -8.473 21.590 1.00 97.62 102 THR A C 1
ATOM 788 O O . THR A 1 102 ? -4.887 -9.608 21.260 1.00 97.62 102 THR A O 1
ATOM 791 N N . ASN A 1 103 ? -4.407 -8.107 22.867 1.00 98.12 103 ASN A N 1
ATOM 792 C CA . ASN A 1 103 ? -4.449 -9.050 23.988 1.00 98.12 103 ASN A CA 1
ATOM 793 C C . ASN A 1 103 ? -5.872 -9.453 24.395 1.00 98.12 103 ASN A C 1
ATOM 795 O O . ASN A 1 103 ? -6.094 -10.606 24.748 1.00 98.12 103 ASN A O 1
ATOM 799 N N . GLU A 1 104 ? -6.826 -8.518 24.356 1.00 98.50 104 GLU A N 1
ATOM 800 C CA . GLU A 1 104 ? -8.205 -8.752 24.813 1.00 98.50 104 GLU A CA 1
ATOM 801 C C . GLU A 1 104 ? -9.157 -9.120 23.667 1.00 98.50 104 GLU A C 1
ATOM 803 O O . GLU A 1 104 ? -10.115 -9.859 23.881 1.00 98.50 104 GLU A O 1
ATOM 808 N N . PHE A 1 105 ? -8.914 -8.606 22.454 1.00 97.81 105 PHE A N 1
ATOM 809 C CA . PHE A 1 105 ? -9.856 -8.710 21.329 1.00 97.81 105 PHE A CA 1
ATOM 810 C C . PHE A 1 105 ? -9.279 -9.418 20.098 1.00 97.81 105 PHE A C 1
ATOM 812 O O . PHE A 1 105 ? -10.001 -9.619 19.123 1.00 97.81 105 PHE A O 1
ATOM 819 N N . HIS A 1 106 ? -7.998 -9.802 20.125 1.00 97.75 106 HIS A N 1
ATOM 820 C CA . HIS A 1 106 ? -7.296 -10.455 19.014 1.00 97.75 106 HIS A CA 1
ATOM 821 C C . HIS A 1 106 ? -7.345 -9.663 17.694 1.00 97.75 106 HIS A C 1
ATOM 823 O O . HIS A 1 106 ? -7.381 -10.233 16.602 1.00 97.75 106 HIS A O 1
ATOM 829 N N . ILE A 1 107 ? -7.329 -8.331 17.791 1.00 97.00 107 ILE A N 1
ATOM 830 C CA . ILE A 1 107 ? -7.280 -7.425 16.641 1.00 97.00 107 ILE A CA 1
ATOM 831 C C . ILE A 1 107 ? -5.844 -6.926 16.481 1.00 97.00 107 ILE A C 1
ATOM 833 O O . ILE A 1 107 ? -5.363 -6.103 17.258 1.00 97.00 107 ILE A O 1
ATOM 837 N N . TYR A 1 108 ? -5.170 -7.418 15.444 1.00 95.81 108 TYR A N 1
ATOM 838 C CA . TYR A 1 108 ? -3.750 -7.166 15.212 1.00 95.81 108 TYR A CA 1
ATOM 839 C C . TYR A 1 108 ? -3.524 -5.990 14.265 1.00 95.81 108 TYR A C 1
ATOM 841 O O . TYR A 1 108 ? -4.069 -5.933 13.162 1.00 95.81 108 TYR A O 1
ATOM 849 N N . MET A 1 109 ? -2.651 -5.076 14.674 1.00 95.81 109 MET A N 1
ATOM 850 C CA . MET A 1 109 ? -2.194 -3.950 13.862 1.00 95.81 109 MET A CA 1
ATOM 851 C C . MET A 1 109 ? -0.801 -3.509 14.300 1.00 95.81 109 MET A C 1
ATOM 853 O O . MET A 1 109 ? -0.281 -3.971 15.315 1.00 95.81 109 MET A O 1
ATOM 857 N N . THR A 1 110 ? -0.162 -2.620 13.539 1.00 96.00 110 THR A N 1
ATOM 858 C CA . THR A 1 110 ? 1.136 -2.095 13.970 1.00 96.00 110 THR A CA 1
ATOM 859 C C . THR A 1 110 ? 0.951 -1.154 15.155 1.00 96.00 110 THR A C 1
ATOM 861 O O . THR A 1 110 ? 0.005 -0.371 15.210 1.00 96.00 110 THR A O 1
ATOM 864 N N . ARG A 1 111 ? 1.900 -1.193 16.092 1.00 95.19 111 ARG A N 1
ATOM 865 C CA . ARG A 1 111 ? 1.838 -0.475 17.377 1.00 95.19 111 ARG A CA 1
ATOM 866 C C . ARG A 1 111 ? 1.787 1.059 17.264 1.00 95.19 111 ARG A C 1
ATOM 868 O O . ARG A 1 111 ? 1.531 1.741 18.243 1.00 95.19 111 ARG A O 1
ATOM 875 N N . ASN A 1 112 ? 1.998 1.602 16.066 1.00 94.38 112 ASN A N 1
ATOM 876 C CA . ASN A 1 112 ? 1.784 3.014 15.730 1.00 94.38 112 ASN A CA 1
ATOM 877 C C . ASN A 1 112 ? 0.346 3.323 15.248 1.00 94.38 112 ASN A C 1
ATOM 879 O O . ASN A 1 112 ? 0.117 4.370 14.646 1.00 94.38 112 ASN A O 1
ATOM 883 N N . GLY A 1 113 ? -0.600 2.396 15.425 1.00 92.56 113 GLY A N 1
ATOM 884 C CA . GLY A 1 113 ? -2.006 2.565 15.055 1.00 92.56 113 GLY A CA 1
ATOM 885 C C . GLY A 1 113 ? -2.297 2.459 13.553 1.00 92.56 113 GLY A C 1
ATOM 886 O O . GLY A 1 113 ? -3.392 2.824 13.123 1.00 92.56 113 GLY A O 1
ATOM 887 N N . ARG A 1 114 ? -1.351 1.986 12.726 1.00 95.12 114 ARG A N 1
ATOM 888 C CA . ARG A 1 114 ? -1.594 1.788 11.287 1.00 95.12 114 ARG A CA 1
ATOM 889 C C . ARG A 1 114 ? -2.353 0.479 11.042 1.00 95.12 114 ARG A C 1
ATOM 891 O O . ARG A 1 114 ? -1.854 -0.609 11.329 1.00 95.12 114 ARG A O 1
ATOM 898 N N . ILE A 1 115 ? -3.532 0.603 10.441 1.00 91.38 115 ILE A N 1
ATOM 899 C CA . ILE A 1 115 ? -4.426 -0.501 10.067 1.00 91.38 115 ILE A CA 1
ATOM 900 C C . ILE A 1 115 ? -4.531 -0.632 8.542 1.00 91.38 115 ILE A C 1
ATOM 902 O O . ILE A 1 115 ? -4.278 0.337 7.819 1.00 91.38 115 ILE A O 1
ATOM 906 N N . ARG A 1 116 ? -4.854 -1.842 8.073 1.00 80.69 116 ARG A N 1
ATOM 907 C CA . ARG A 1 116 ? -5.053 -2.218 6.664 1.00 80.69 116 ARG A CA 1
ATOM 908 C C . ARG A 1 116 ? -6.531 -2.455 6.380 1.00 80.69 116 ARG A C 1
ATOM 910 O O . ARG A 1 116 ? -7.170 -3.081 7.249 1.00 80.69 116 ARG A O 1
#

InterPro domains:
  IPR000796 Aspartate/other aminotransferase [PR00799] (13-38)
  IPR000796 Aspartate/other aminotransferase [PR00799] (81-99)
  IPR000796 Aspartate/other aminotransferase [PTHR11879] (1-115)
  IPR004839 Aminotransferase, class I/classII, large domain [PF00155] (10-114)
  IPR015422 Pyridoxal phosphate-dependent transferase, small domain [G3DSA:3.90.1150.10] (3-116)
  IPR015424 Pyridoxal phosphate-dependent transferase [SSF53383] (8-115)

Sequence (116 aa):
LCDDEIQAVAVKSQLQQIARPMYSNPPLHGALIVSTILGDPALKSLWLKEVKGMADRIIGMRKALKESLEKLGSPLSWEHITNQIGMFCYSGMTPEQVDRLTNEFHIYMTRNGRIR